Protein AF-A0A965UTR9-F1 (afdb_monomer_lite)

Foldseek 3Di:
DDPLLCCLQEPPQDDDPPDALLSNLNNQLRYCNHLVVLQQVLQVLQVVCCVVVLDPPCSCCQQHDVVCPLVVQSVVQNPDPHHDPVSSVVSSVVSVVSSVVSVVVSVVSVD

Sequence (111 aa):
MTERFKLVTETAQRCLASWSNKDKVRFHLWNPNGIMAKRRASDDRIRDLVDRGFAKTGALLAYGSLCNYHTSKLLDLALKGRVSHHEAHYYVKQIEREIASADAFIASLTV

Radius of gyration: 15.3 Å; chains: 1; bounding box: 36×25×46 Å

pLDDT: mean 94.38, std 5.57, range [56.44, 97.94]

Secondary structure (DSSP, 8-state):
--HHHHIIIII-SS--TTS-HHHHHHHHHHSTTSHHHHHHHHHHHHHHHHHTTSS-THHHHHTSTT--HHHHHHHHHHHSSS--HHHHHHHHHHHHHHHHHHHHHHHHH--

Structure (mmCIF, N/CA/C/O backbone):
data_AF-A0A965UTR9-F1
#
_entry.id   AF-A0A965UTR9-F1
#
loop_
_atom_site.group_PDB
_atom_site.id
_atom_site.type_symbol
_atom_site.label_atom_id
_atom_site.label_alt_id
_atom_site.label_comp_id
_atom_site.label_asym_id
_atom_site.label_entity_id
_atom_site.label_seq_id
_atom_site.pdbx_PDB_ins_code
_atom_site.Cartn_x
_atom_site.Cartn_y
_atom_site.Cartn_z
_atom_site.occupancy
_atom_site.B_iso_or_equiv
_atom_site.auth_seq_id
_atom_site.auth_comp_id
_atom_site.auth_asym_id
_atom_site.auth_atom_id
_atom_site.pdbx_PDB_model_num
ATOM 1 N N . MET A 1 1 ? 5.299 -14.123 -20.735 1.00 61.62 1 MET A N 1
ATOM 2 C CA . MET A 1 1 ? 5.744 -13.382 -19.530 1.00 61.62 1 MET A CA 1
ATOM 3 C C . MET A 1 1 ? 7.255 -13.538 -19.419 1.00 61.62 1 MET A C 1
ATOM 5 O O . MET A 1 1 ? 7.716 -14.664 -19.534 1.00 61.62 1 MET A O 1
ATOM 9 N N . THR A 1 2 ? 8.021 -12.451 -19.298 1.00 86.06 2 THR A N 1
ATOM 10 C CA . THR A 1 2 ? 9.498 -12.516 -19.293 1.00 86.06 2 THR A CA 1
ATOM 11 C C . THR A 1 2 ? 10.035 -12.975 -17.934 1.00 86.06 2 THR A C 1
ATOM 13 O O . THR A 1 2 ? 9.405 -12.715 -16.908 1.00 86.06 2 THR A O 1
ATOM 16 N N . GLU A 1 3 ? 11.211 -13.610 -17.897 1.00 91.50 3 GLU A N 1
ATOM 17 C CA . GLU A 1 3 ? 11.877 -14.015 -16.642 1.00 91.50 3 GLU A CA 1
ATOM 18 C C . GLU A 1 3 ? 12.081 -12.832 -15.692 1.00 91.50 3 GLU A C 1
ATOM 20 O O . GLU A 1 3 ? 11.854 -12.930 -14.487 1.00 91.50 3 GLU A O 1
ATOM 25 N N . ARG A 1 4 ? 12.417 -11.668 -16.259 1.00 91.81 4 ARG A N 1
ATOM 26 C CA . ARG A 1 4 ? 12.546 -10.414 -15.517 1.00 91.81 4 ARG A CA 1
ATOM 27 C C . ARG A 1 4 ? 11.256 -10.022 -14.804 1.00 91.81 4 ARG A C 1
ATOM 29 O O . ARG A 1 4 ? 11.320 -9.553 -13.673 1.00 91.81 4 ARG A O 1
ATOM 36 N N . PHE A 1 5 ? 10.106 -10.188 -15.458 1.00 92.00 5 PHE A N 1
ATOM 37 C CA . PHE A 1 5 ? 8.819 -9.861 -14.856 1.00 92.00 5 PHE A CA 1
ATOM 38 C C . PHE A 1 5 ? 8.554 -10.762 -13.649 1.00 92.00 5 PHE A C 1
ATOM 40 O O . PHE A 1 5 ? 8.373 -10.229 -12.561 1.00 92.00 5 PHE A O 1
ATOM 47 N N . LYS A 1 6 ? 8.662 -12.089 -13.815 1.00 94.56 6 LYS A N 1
ATOM 48 C CA . LYS A 1 6 ? 8.491 -13.062 -12.720 1.00 94.56 6 LYS A CA 1
ATOM 49 C C . LYS A 1 6 ? 9.420 -12.774 -11.543 1.00 94.56 6 LYS A C 1
ATOM 51 O O . LYS A 1 6 ? 8.974 -12.712 -10.403 1.00 94.56 6 LYS A O 1
ATOM 56 N N . LEU A 1 7 ? 10.702 -12.518 -11.818 1.00 95.75 7 LEU A N 1
ATOM 57 C CA . LEU A 1 7 ? 11.667 -12.146 -10.783 1.00 95.75 7 LEU A CA 1
ATOM 58 C C . LEU A 1 7 ? 11.165 -10.959 -9.955 1.00 95.75 7 LEU A C 1
ATOM 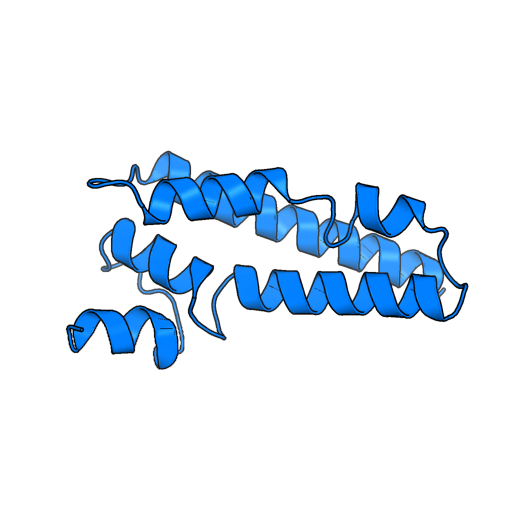60 O O . LEU A 1 7 ? 11.134 -11.008 -8.730 1.00 95.75 7 LEU A O 1
ATOM 64 N N . VAL A 1 8 ? 10.768 -9.884 -10.632 1.00 96.25 8 VAL A N 1
ATOM 65 C CA . VAL A 1 8 ? 10.356 -8.634 -9.992 1.00 96.25 8 VAL A CA 1
ATOM 66 C C . VAL A 1 8 ? 9.041 -8.799 -9.229 1.00 96.25 8 VAL A C 1
ATOM 68 O O . VAL A 1 8 ? 8.924 -8.276 -8.123 1.00 96.25 8 VAL A O 1
ATOM 71 N N . THR A 1 9 ? 8.060 -9.510 -9.783 1.00 96.19 9 THR A N 1
ATOM 72 C CA . THR A 1 9 ? 6.695 -9.566 -9.239 1.00 96.19 9 THR A CA 1
ATOM 73 C C . THR A 1 9 ? 6.427 -10.742 -8.317 1.00 96.19 9 THR A C 1
ATOM 75 O O . THR A 1 9 ? 5.389 -10.739 -7.675 1.00 96.19 9 THR A O 1
ATOM 78 N N . GLU A 1 10 ? 7.308 -11.739 -8.240 1.00 95.69 10 GLU A N 1
ATOM 79 C CA . GLU A 1 10 ? 7.018 -12.970 -7.490 1.00 95.69 10 GLU A CA 1
ATOM 80 C C . GLU A 1 10 ? 8.154 -13.360 -6.541 1.00 95.69 10 GLU A C 1
ATOM 82 O O . GLU A 1 10 ? 7.902 -13.628 -5.371 1.00 95.69 10 GLU A O 1
ATOM 87 N N . THR A 1 11 ? 9.408 -13.381 -7.009 1.00 95.31 11 THR A N 1
ATOM 88 C CA . THR A 1 11 ? 10.487 -14.070 -6.269 1.00 95.31 11 THR A CA 1
ATOM 89 C C . THR A 1 11 ? 11.500 -13.148 -5.597 1.00 95.31 11 THR A C 1
ATOM 91 O O . THR A 1 11 ? 12.160 -13.547 -4.633 1.00 95.31 11 THR A O 1
ATOM 94 N N . ALA A 1 12 ? 11.645 -11.908 -6.071 1.00 96.31 12 ALA A N 1
ATOM 95 C CA . ALA A 1 12 ? 12.597 -10.970 -5.498 1.00 96.31 12 ALA A CA 1
ATOM 96 C C . ALA A 1 12 ? 12.293 -10.682 -4.022 1.00 96.31 12 ALA A C 1
ATOM 98 O O . ALA A 1 12 ? 11.167 -10.362 -3.650 1.00 96.31 12 ALA A O 1
ATOM 99 N N . GLN A 1 13 ? 13.334 -10.735 -3.194 1.00 97.12 13 GLN A N 1
ATOM 100 C CA . GLN A 1 13 ? 13.240 -10.486 -1.750 1.00 97.12 13 GLN A CA 1
ATOM 101 C C . GLN A 1 13 ? 13.314 -8.995 -1.400 1.00 97.12 13 GLN A C 1
ATOM 103 O O . GLN A 1 13 ? 12.884 -8.567 -0.334 1.00 97.12 13 GLN A O 1
ATOM 108 N N . ARG A 1 14 ? 13.882 -8.179 -2.296 1.00 96.06 14 ARG A N 1
ATOM 109 C CA . ARG A 1 14 ? 1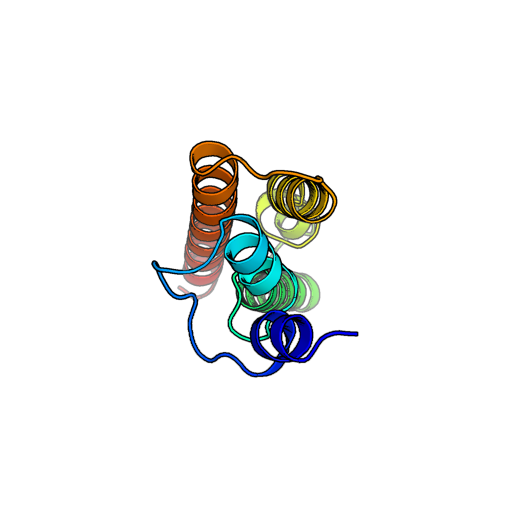4.065 -6.740 -2.091 1.00 96.06 14 ARG A CA 1
ATOM 110 C C . ARG A 1 14 ? 14.018 -5.968 -3.402 1.00 96.06 14 ARG A C 1
ATOM 112 O O . ARG A 1 14 ? 14.443 -6.464 -4.445 1.00 96.06 14 ARG A O 1
ATOM 119 N N . CYS A 1 15 ? 13.575 -4.719 -3.310 1.00 95.56 15 CYS A N 1
ATOM 120 C CA . CYS A 1 15 ? 13.631 -3.750 -4.396 1.00 95.56 15 CYS A CA 1
ATOM 121 C C . CYS A 1 15 ? 15.073 -3.244 -4.557 1.00 95.56 15 CYS A C 1
ATOM 123 O O . CYS A 1 15 ? 15.636 -2.677 -3.619 1.00 95.56 15 CYS A O 1
ATOM 125 N N . LEU A 1 16 ? 15.695 -3.451 -5.722 1.00 95.44 16 LEU A N 1
ATOM 126 C CA . LEU A 1 16 ? 17.075 -3.003 -5.951 1.00 95.44 16 LEU A CA 1
ATOM 127 C C . LEU A 1 16 ? 17.121 -1.574 -6.504 1.00 95.44 16 LEU A C 1
ATOM 129 O O . LEU A 1 16 ? 16.364 -1.203 -7.402 1.00 95.44 16 LEU A O 1
ATOM 133 N N . ALA A 1 17 ? 18.078 -0.777 -6.021 1.00 92.62 17 ALA A N 1
ATOM 134 C CA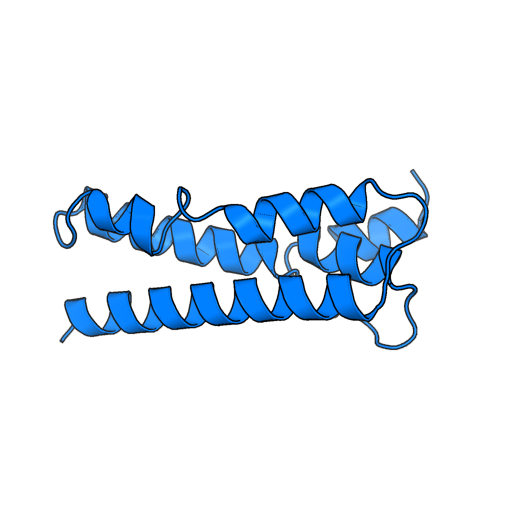 . ALA A 1 17 ? 18.272 0.602 -6.472 1.00 92.62 17 ALA A CA 1
ATOM 135 C C . ALA A 1 17 ? 18.633 0.702 -7.966 1.00 92.62 17 ALA A C 1
ATOM 137 O O . ALA A 1 17 ? 18.211 1.652 -8.625 1.00 92.62 17 ALA A O 1
ATOM 138 N N . SER A 1 18 ? 19.334 -0.300 -8.504 1.00 95.06 18 SER A N 1
ATOM 139 C CA . SER A 1 18 ? 19.742 -0.387 -9.913 1.00 95.06 18 SER A CA 1
ATOM 140 C C . SER A 1 18 ? 18.594 -0.681 -10.881 1.00 95.06 18 SER A C 1
ATOM 142 O O . SER A 1 18 ? 18.773 -0.611 -12.093 1.00 95.06 18 SER A O 1
ATOM 144 N N . TRP A 1 19 ? 17.409 -1.036 -10.380 1.00 95.38 19 TRP A N 1
ATOM 145 C CA . TRP A 1 19 ? 16.276 -1.349 -11.239 1.00 95.38 19 TRP A CA 1
ATOM 146 C C . TRP A 1 19 ? 15.672 -0.107 -11.884 1.00 95.38 19 TRP A C 1
ATOM 148 O O . TRP A 1 19 ? 15.669 0.988 -11.314 1.00 95.38 19 TRP A O 1
ATOM 158 N N . SER A 1 20 ? 15.076 -0.316 -13.058 1.00 95.06 20 SER A N 1
ATOM 159 C CA . SER A 1 20 ? 14.240 0.698 -13.692 1.00 95.06 20 SER A CA 1
ATOM 160 C C . SER A 1 20 ? 13.093 1.103 -12.759 1.00 95.06 20 SER A C 1
ATOM 162 O O . SER A 1 20 ? 12.583 0.286 -11.990 1.00 95.06 20 SER A O 1
ATOM 164 N N . ASN A 1 21 ? 12.635 2.356 -12.845 1.00 95.94 21 ASN A N 1
ATOM 165 C CA . ASN A 1 21 ? 11.498 2.818 -12.036 1.00 95.94 21 ASN A CA 1
ATOM 166 C C . ASN A 1 21 ? 10.246 1.961 -12.265 1.00 95.94 21 ASN A C 1
ATOM 168 O O . ASN A 1 21 ? 9.479 1.732 -11.336 1.00 95.94 21 ASN A O 1
ATOM 172 N N . LYS A 1 22 ? 10.072 1.440 -13.485 1.00 94.94 22 LYS A N 1
ATOM 173 C CA . LYS A 1 22 ? 8.976 0.531 -13.809 1.00 94.94 22 LYS A CA 1
ATOM 174 C C . LYS A 1 22 ? 9.085 -0.768 -13.020 1.00 94.94 22 LYS A C 1
ATOM 176 O O . LYS A 1 22 ? 8.120 -1.152 -12.377 1.00 94.94 22 LYS A O 1
ATOM 181 N N . ASP A 1 23 ? 10.253 -1.404 -12.998 1.00 96.06 23 ASP A N 1
ATOM 182 C CA . ASP A 1 23 ? 10.457 -2.623 -12.208 1.00 96.06 23 ASP A CA 1
ATOM 183 C C . ASP A 1 23 ? 10.279 -2.366 -10.708 1.00 96.06 23 ASP A C 1
ATOM 185 O O . ASP A 1 23 ? 9.673 -3.181 -10.022 1.00 96.06 23 ASP A O 1
ATOM 189 N N . LYS A 1 24 ? 10.723 -1.210 -10.199 1.00 97.19 24 LYS A N 1
ATOM 190 C CA . LYS A 1 24 ? 10.482 -0.820 -8.800 1.00 97.19 24 LYS A CA 1
ATOM 191 C C . LYS A 1 24 ? 8.986 -0.723 -8.490 1.00 97.19 24 LYS A C 1
ATOM 193 O O . LYS A 1 24 ? 8.529 -1.306 -7.513 1.00 97.19 24 LYS A O 1
ATOM 198 N N . VAL A 1 25 ? 8.205 -0.045 -9.335 1.00 97.06 25 VAL A N 1
ATOM 199 C CA . VAL A 1 25 ? 6.743 0.042 -9.164 1.00 97.06 25 VAL A CA 1
ATOM 200 C C . VAL A 1 25 ? 6.092 -1.339 -9.237 1.00 97.06 25 VAL A C 1
ATOM 202 O O . VAL A 1 25 ? 5.279 -1.672 -8.383 1.00 97.06 25 VAL A O 1
ATOM 205 N N . ARG A 1 26 ? 6.486 -2.176 -10.203 1.00 96.38 26 ARG A N 1
ATOM 206 C CA . ARG A 1 26 ? 5.962 -3.544 -10.349 1.00 96.38 26 ARG A CA 1
ATOM 207 C C . ARG A 1 26 ? 6.262 -4.419 -9.137 1.00 96.38 26 ARG A C 1
ATOM 209 O O . ARG A 1 26 ? 5.382 -5.148 -8.692 1.00 96.38 26 ARG A O 1
ATOM 216 N N . PHE A 1 27 ? 7.473 -4.312 -8.588 1.00 97.69 27 PHE A N 1
ATOM 217 C CA . PHE A 1 27 ? 7.834 -4.960 -7.331 1.00 97.69 27 PHE A CA 1
ATOM 218 C C . PHE A 1 27 ? 6.882 -4.523 -6.220 1.00 97.69 27 PHE A C 1
ATOM 220 O O . PHE A 1 27 ? 6.241 -5.349 -5.585 1.00 97.69 27 PHE A O 1
ATOM 227 N N . HIS A 1 28 ? 6.731 -3.216 -6.020 1.00 97.88 28 HIS A N 1
ATOM 228 C CA . HIS A 1 28 ? 5.891 -2.690 -4.951 1.00 97.88 28 HIS A CA 1
ATOM 229 C C . HIS A 1 28 ? 4.408 -3.054 -5.100 1.00 97.88 28 HIS A C 1
ATOM 231 O O . HIS A 1 28 ? 3.735 -3.210 -4.082 1.00 97.88 28 HIS A O 1
ATOM 237 N N . LEU A 1 29 ? 3.922 -3.205 -6.333 1.00 96.44 29 LEU A N 1
ATOM 238 C CA . LEU A 1 29 ? 2.525 -3.495 -6.638 1.00 96.44 29 LEU A CA 1
ATOM 239 C C . LEU A 1 29 ? 2.163 -4.982 -6.511 1.00 96.44 29 LEU A C 1
ATO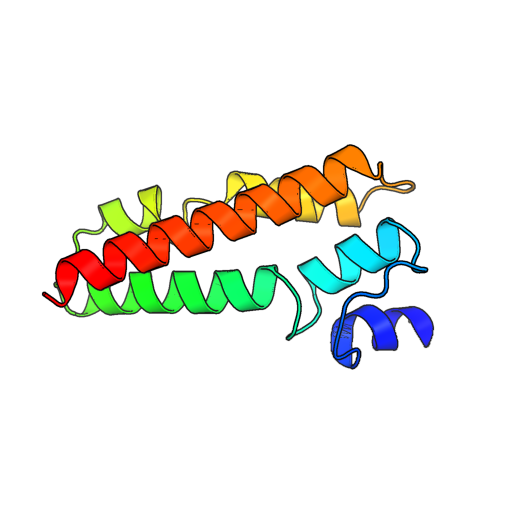M 241 O O . LEU A 1 29 ? 1.097 -5.297 -5.986 1.00 96.44 29 LEU A O 1
ATOM 245 N N . TRP A 1 30 ? 3.022 -5.879 -7.002 1.00 96.25 30 TRP A N 1
ATOM 246 C CA . TRP A 1 30 ? 2.675 -7.297 -7.166 1.00 96.25 30 TRP A CA 1
ATOM 247 C C . TRP A 1 30 ? 3.530 -8.264 -6.354 1.00 96.25 30 TRP A C 1
ATOM 249 O O . TRP A 1 30 ? 3.061 -9.359 -6.061 1.00 96.25 30 TRP A O 1
ATOM 259 N N . ASN A 1 31 ? 4.743 -7.875 -5.958 1.00 97.94 31 ASN A N 1
ATOM 260 C CA . ASN A 1 31 ? 5.605 -8.756 -5.180 1.00 97.94 31 ASN A CA 1
ATOM 261 C C . ASN A 1 31 ? 5.067 -8.935 -3.749 1.00 97.94 31 ASN A C 1
ATOM 263 O O . ASN A 1 31 ? 4.662 -7.941 -3.136 1.00 97.94 31 ASN A O 1
ATOM 267 N N . PRO A 1 32 ? 5.111 -10.154 -3.174 1.00 97.44 32 PRO A N 1
ATOM 268 C CA . PRO A 1 32 ? 4.724 -10.393 -1.779 1.00 97.44 32 PRO A CA 1
ATOM 269 C C . PRO A 1 32 ? 5.571 -9.607 -0.764 1.00 97.44 32 PRO A C 1
ATOM 271 O O . PRO A 1 32 ? 5.114 -9.330 0.339 1.00 97.44 32 PRO A O 1
ATOM 274 N N . ASN A 1 33 ? 6.778 -9.184 -1.141 1.00 97.19 33 ASN A N 1
ATOM 275 C CA . ASN A 1 33 ? 7.648 -8.323 -0.335 1.00 97.19 33 ASN A CA 1
ATOM 276 C C . ASN A 1 33 ? 7.470 -6.822 -0.654 1.00 97.19 33 ASN A C 1
ATOM 278 O O . ASN A 1 33 ? 8.171 -5.965 -0.105 1.00 97.19 33 ASN A O 1
ATOM 282 N N . GLY A 1 34 ? 6.557 -6.495 -1.572 1.00 97.44 34 GLY A N 1
ATOM 283 C CA . GLY A 1 34 ? 6.229 -5.145 -2.012 1.00 97.44 34 GLY A CA 1
ATOM 284 C C . GLY A 1 34 ? 5.402 -4.352 -0.997 1.00 97.44 34 GLY A C 1
ATOM 285 O O . GLY A 1 34 ? 4.945 -4.865 0.025 1.00 97.44 34 GLY A O 1
ATOM 286 N N . ILE A 1 35 ? 5.184 -3.064 -1.284 1.00 97.31 35 ILE A N 1
ATOM 287 C CA . ILE A 1 35 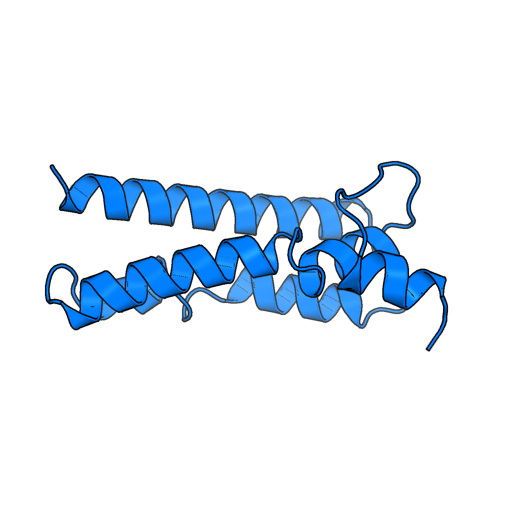? 4.443 -2.187 -0.364 1.00 97.31 35 ILE A CA 1
ATOM 288 C C . ILE A 1 35 ? 2.953 -2.536 -0.322 1.00 97.31 35 ILE A C 1
ATOM 290 O O . ILE A 1 35 ? 2.330 -2.429 0.728 1.00 97.31 35 ILE A O 1
ATOM 294 N N . MET A 1 36 ? 2.389 -3.015 -1.434 1.00 97.12 36 MET A N 1
ATOM 295 C CA . MET A 1 36 ? 0.982 -3.404 -1.498 1.00 97.12 36 MET A CA 1
ATOM 296 C C . MET A 1 36 ? 0.677 -4.633 -0.652 1.00 97.12 36 MET A C 1
ATOM 298 O O . MET A 1 36 ? -0.373 -4.676 -0.023 1.00 97.12 36 MET A O 1
ATOM 302 N N . ALA A 1 37 ? 1.587 -5.607 -0.592 1.00 97.44 37 ALA A N 1
ATOM 303 C CA . ALA A 1 37 ? 1.429 -6.760 0.289 1.00 97.44 37 ALA A CA 1
ATOM 304 C C . ALA A 1 37 ? 1.414 -6.328 1.764 1.00 97.44 37 ALA A C 1
ATOM 306 O O . ALA A 1 37 ? 0.523 -6.719 2.516 1.00 97.44 37 ALA A O 1
ATOM 307 N N . LYS A 1 38 ? 2.329 -5.426 2.148 1.00 96.75 38 LYS A N 1
ATOM 308 C CA . LYS A 1 38 ? 2.340 -4.820 3.489 1.00 96.75 38 LYS A CA 1
ATOM 309 C C . LYS A 1 38 ? 1.064 -4.029 3.777 1.00 96.75 38 LYS A C 1
ATOM 311 O O . LYS A 1 38 ? 0.533 -4.121 4.879 1.00 96.75 38 LYS A O 1
ATOM 316 N N . ARG A 1 39 ? 0.553 -3.281 2.792 1.00 96.69 39 ARG A N 1
ATOM 317 C CA . ARG A 1 39 ? -0.701 -2.537 2.939 1.00 96.69 39 ARG A CA 1
ATOM 318 C C . ARG A 1 39 ? -1.891 -3.468 3.137 1.00 96.69 39 ARG A C 1
ATOM 320 O O . ARG A 1 39 ? -2.641 -3.249 4.074 1.00 96.69 39 ARG A O 1
ATOM 327 N N . ARG A 1 40 ? -2.021 -4.536 2.347 1.00 96.44 40 ARG A N 1
ATOM 328 C CA 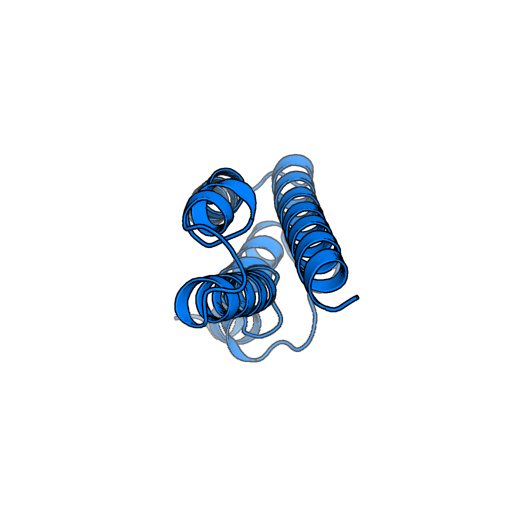. ARG A 1 40 ? -3.096 -5.529 2.530 1.00 96.44 40 ARG A CA 1
ATOM 329 C C . ARG A 1 40 ? -3.080 -6.127 3.935 1.00 96.44 40 ARG A C 1
ATOM 331 O O . ARG A 1 40 ? -4.100 -6.109 4.602 1.00 96.44 40 ARG A O 1
ATOM 338 N N . ALA A 1 41 ? -1.907 -6.520 4.434 1.00 96.81 41 ALA A N 1
ATOM 339 C CA . ALA A 1 41 ? -1.776 -7.012 5.806 1.00 96.81 41 ALA A CA 1
ATOM 340 C C . ALA A 1 41 ? -2.142 -5.958 6.876 1.00 96.81 41 ALA A C 1
ATOM 342 O O . ALA A 1 41 ? -2.525 -6.301 7.991 1.00 96.81 41 ALA A O 1
ATOM 343 N N . SER A 1 42 ? -1.996 -4.662 6.583 1.00 96.31 42 SER A N 1
ATOM 344 C CA . SER A 1 42 ? -2.487 -3.581 7.448 1.00 96.31 42 SER A CA 1
ATOM 345 C C . SER A 1 42 ? -4.010 -3.436 7.361 1.00 96.31 42 SER A C 1
ATOM 347 O O . SER A 1 42 ? -4.670 -3.402 8.397 1.00 96.31 42 SER A O 1
ATOM 349 N N . ASP A 1 43 ? -4.575 -3.458 6.151 1.00 96.25 43 ASP A N 1
ATOM 350 C CA . ASP A 1 43 ? -6.023 -3.403 5.923 1.00 96.25 43 ASP A CA 1
ATOM 351 C C . ASP A 1 43 ? -6.750 -4.573 6.604 1.00 96.25 43 ASP A C 1
ATOM 353 O O . ASP A 1 43 ? -7.783 -4.359 7.238 1.00 96.25 43 ASP A O 1
ATOM 357 N N . ASP A 1 44 ? -6.186 -5.782 6.537 1.00 96.94 44 ASP A N 1
ATOM 358 C CA . ASP A 1 44 ? -6.727 -6.986 7.178 1.00 96.94 44 ASP A CA 1
ATOM 359 C C . ASP A 1 44 ? -6.784 -6.834 8.706 1.00 96.94 44 ASP A C 1
ATOM 361 O O . ASP A 1 44 ? -7.772 -7.208 9.335 1.00 96.94 44 ASP A O 1
ATOM 365 N N . ARG A 1 45 ? -5.767 -6.207 9.314 1.00 96.56 45 ARG A N 1
ATOM 366 C CA . ARG A 1 45 ? -5.757 -5.919 10.759 1.00 96.56 45 ARG A CA 1
ATOM 367 C C . ARG A 1 45 ? -6.819 -4.890 11.147 1.00 96.56 45 ARG A C 1
ATOM 369 O O . ARG A 1 45 ? -7.474 -5.051 12.172 1.00 96.56 45 ARG A O 1
ATOM 376 N N . ILE A 1 46 ? -7.027 -3.852 10.333 1.00 96.75 46 ILE A N 1
ATOM 377 C CA . ILE A 1 46 ? -8.106 -2.877 10.563 1.00 96.75 46 ILE A CA 1
ATOM 378 C C . ILE A 1 46 ? -9.478 -3.545 10.419 1.00 96.75 46 ILE A C 1
ATOM 380 O O . ILE A 1 46 ? -10.366 -3.301 11.236 1.00 96.75 46 ILE A O 1
ATOM 384 N N . ARG A 1 47 ? -9.655 -4.400 9.406 1.00 96.25 47 ARG A N 1
ATOM 385 C CA . ARG A 1 47 ? -10.887 -5.168 9.188 1.00 96.25 47 ARG A CA 1
ATOM 386 C C . ARG A 1 47 ? -11.205 -6.060 10.387 1.00 96.25 47 ARG A C 1
ATOM 388 O O . ARG A 1 47 ? -12.322 -5.965 10.889 1.00 96.25 47 ARG A O 1
ATOM 395 N N . ASP A 1 48 ? -10.225 -6.816 10.887 1.00 96.62 48 ASP A N 1
ATOM 396 C CA . ASP A 1 48 ? -10.376 -7.668 12.077 1.00 96.62 48 ASP A CA 1
ATOM 397 C C . ASP A 1 48 ? -10.843 -6.867 13.302 1.00 96.62 48 ASP A C 1
ATOM 399 O O . ASP A 1 48 ? -11.787 -7.258 13.986 1.00 96.62 48 ASP A O 1
ATOM 403 N N . LEU A 1 49 ? -10.251 -5.696 13.552 1.00 95.50 49 LEU A N 1
ATOM 404 C CA . LEU A 1 49 ? -10.654 -4.840 14.674 1.00 95.50 49 LEU A CA 1
ATOM 405 C C . LEU A 1 49 ? -12.089 -4.326 14.546 1.00 95.50 49 LEU A C 1
ATOM 407 O O . LEU A 1 49 ? -12.793 -4.224 15.552 1.00 95.50 49 LEU A O 1
ATOM 411 N N . VAL A 1 50 ? -12.533 -4.004 13.330 1.00 95.62 50 VAL A N 1
ATOM 412 C CA . VAL A 1 50 ? -13.923 -3.601 13.083 1.00 95.62 50 VAL A CA 1
ATOM 413 C C . VAL A 1 50 ? -14.870 -4.785 13.263 1.00 95.62 50 VAL A C 1
ATOM 415 O O . VAL A 1 50 ? -15.904 -4.633 13.910 1.00 95.62 50 VAL A O 1
ATOM 418 N N . ASP A 1 51 ? -14.517 -5.965 12.749 1.00 96.19 51 ASP A N 1
ATOM 419 C CA . ASP A 1 51 ? -15.335 -7.181 12.868 1.00 96.19 51 ASP A CA 1
ATOM 420 C C . ASP A 1 51 ? -15.497 -7.636 14.317 1.00 96.19 51 ASP A C 1
ATOM 422 O O . ASP A 1 51 ? -16.576 -8.055 14.731 1.00 96.19 51 ASP A O 1
ATOM 426 N N . ARG A 1 52 ? -14.443 -7.480 15.117 1.00 95.56 52 ARG A N 1
ATOM 427 C CA . ARG A 1 52 ? -14.450 -7.773 16.553 1.00 95.56 52 ARG A CA 1
ATOM 428 C C . ARG A 1 52 ? -15.090 -6.667 17.400 1.00 95.56 52 ARG A C 1
ATOM 430 O O . ARG A 1 52 ? -15.187 -6.820 18.613 1.00 95.56 52 ARG A O 1
ATOM 437 N N . GLY A 1 53 ? -15.513 -5.559 16.788 1.00 95.12 53 GLY A N 1
ATOM 438 C CA . GLY A 1 53 ? -16.182 -4.447 17.465 1.00 95.12 53 GLY A CA 1
ATOM 439 C C . GLY A 1 53 ? -15.260 -3.491 18.232 1.00 95.12 53 GLY A C 1
ATOM 440 O O . GLY A 1 53 ? -15.761 -2.603 18.919 1.00 95.12 53 GLY A O 1
ATOM 441 N N . PHE A 1 54 ? -13.934 -3.617 18.102 1.00 94.31 54 PHE A N 1
ATOM 442 C CA . PHE A 1 54 ? -12.961 -2.701 18.719 1.00 94.31 54 PHE A CA 1
ATOM 443 C C . PHE A 1 54 ? -12.871 -1.352 17.996 1.00 94.31 54 PHE A C 1
ATOM 445 O O . PHE A 1 54 ? -12.442 -0.360 18.580 1.00 94.31 54 PHE A O 1
ATOM 452 N N . ALA A 1 55 ? -13.289 -1.292 16.729 1.00 94.19 55 ALA A N 1
ATOM 453 C CA . ALA A 1 55 ? -13.320 -0.068 15.939 1.00 94.19 55 ALA A CA 1
ATOM 454 C C . ALA A 1 55 ? -14.655 0.093 15.200 1.00 94.19 55 ALA A C 1
ATOM 456 O O . ALA A 1 55 ? -15.280 -0.872 14.765 1.00 94.19 55 ALA A O 1
ATOM 457 N N . LYS A 1 56 ? -15.090 1.342 15.004 1.00 94.44 56 LYS A N 1
ATOM 458 C CA . LYS A 1 56 ? -16.252 1.647 14.155 1.00 94.44 56 LYS A CA 1
ATOM 459 C C . LYS A 1 56 ? -15.895 1.447 12.681 1.00 94.44 56 LYS A C 1
ATOM 461 O O . LYS A 1 56 ? -14.746 1.632 12.287 1.00 94.44 56 LYS A O 1
ATOM 466 N N . THR A 1 57 ? -16.896 1.199 11.838 1.00 93.38 57 THR A N 1
ATOM 467 C CA . THR A 1 57 ? -16.738 1.042 10.376 1.00 93.38 57 THR A CA 1
ATOM 468 C C . THR A 1 57 ? -16.020 2.213 9.696 1.00 93.38 57 THR A C 1
ATOM 470 O O . THR A 1 57 ? -15.352 2.010 8.685 1.00 93.38 57 THR A O 1
ATOM 473 N N . GLY A 1 58 ? -16.070 3.418 10.278 1.00 94.38 58 GLY A N 1
ATOM 474 C CA . GLY A 1 58 ? -15.291 4.576 9.827 1.00 94.38 58 GLY A CA 1
ATOM 475 C C . GLY A 1 58 ? -13.770 4.355 9.813 1.00 94.38 58 GLY A C 1
ATOM 476 O O . GLY A 1 58 ? -13.077 4.992 9.025 1.00 94.38 58 GLY A O 1
ATOM 477 N N . ALA A 1 59 ? -13.242 3.408 10.595 1.00 94.12 59 ALA A N 1
ATOM 478 C CA . ALA A 1 59 ? -11.825 3.045 10.560 1.00 94.12 59 ALA A CA 1
ATOM 479 C C . ALA A 1 59 ? -11.397 2.462 9.201 1.00 94.12 59 ALA A C 1
ATOM 481 O O . ALA A 1 59 ? -10.270 2.687 8.768 1.00 94.12 59 ALA A O 1
ATOM 482 N N . LEU A 1 60 ? -12.300 1.789 8.475 1.00 93.50 60 LEU A N 1
ATOM 483 C CA . LEU A 1 60 ? -12.020 1.287 7.123 1.00 93.50 60 LEU A CA 1
ATOM 484 C C . LEU A 1 60 ? -11.825 2.427 6.119 1.00 93.50 60 LEU A C 1
ATOM 486 O O . LEU A 1 60 ? -11.006 2.301 5.212 1.00 93.50 60 LEU A O 1
ATOM 490 N N . LEU A 1 61 ? -12.569 3.525 6.297 1.00 93.12 61 LEU A N 1
ATOM 491 C CA . LEU A 1 61 ? -12.477 4.737 5.478 1.00 93.12 61 LEU A CA 1
ATOM 492 C C . LEU A 1 61 ? -11.199 5.522 5.772 1.00 93.12 61 LEU A C 1
ATOM 494 O O . LEU A 1 61 ? -10.577 6.031 4.847 1.00 93.12 61 LEU A O 1
ATOM 498 N N . ALA A 1 62 ? -10.815 5.619 7.045 1.00 92.38 62 ALA A N 1
ATOM 499 C CA . ALA A 1 62 ? -9.666 6.415 7.464 1.00 92.38 62 ALA A CA 1
ATOM 500 C C . ALA A 1 62 ? -8.325 5.681 7.292 1.00 92.38 62 ALA A C 1
ATOM 502 O O . ALA A 1 62 ? -7.351 6.282 6.843 1.00 92.38 62 ALA A O 1
ATOM 503 N N . TYR A 1 63 ? -8.275 4.390 7.636 1.00 93.38 63 TYR A N 1
ATOM 504 C CA . TYR A 1 63 ? -7.021 3.639 7.791 1.00 93.38 63 TYR A CA 1
ATOM 505 C C . TYR A 1 63 ? -6.980 2.316 7.022 1.00 93.38 63 TYR A C 1
ATOM 507 O O . TYR A 1 63 ? -5.904 1.751 6.855 1.00 93.38 63 TYR A O 1
ATOM 515 N N . GLY A 1 64 ? -8.130 1.807 6.576 1.00 90.00 64 GLY A N 1
ATOM 516 C CA . GLY A 1 64 ? -8.240 0.493 5.946 1.00 90.00 64 GLY A CA 1
ATOM 517 C C . GLY A 1 64 ? -8.349 0.532 4.421 1.00 90.00 64 GLY A C 1
ATOM 518 O O . GLY A 1 64 ? -7.895 1.460 3.745 1.00 90.00 64 GLY A O 1
ATOM 519 N N . SER A 1 65 ? -9.008 -0.492 3.879 1.00 87.25 65 SER A N 1
ATOM 520 C CA . SER A 1 65 ? -9.084 -0.778 2.440 1.00 87.25 65 SER A CA 1
ATOM 521 C C . SER A 1 65 ? -9.831 0.264 1.602 1.00 87.25 65 SER A C 1
ATOM 523 O O . SER A 1 65 ? -9.690 0.278 0.377 1.00 87.25 65 SER A O 1
ATOM 525 N N . LEU A 1 66 ? -10.609 1.153 2.229 1.00 88.62 66 LEU A N 1
ATOM 526 C CA . LEU A 1 66 ? -11.312 2.233 1.528 1.00 88.62 66 LEU A CA 1
ATOM 527 C C . LEU A 1 66 ? -10.450 3.502 1.391 1.00 88.62 66 LEU A C 1
ATOM 529 O O . LEU A 1 66 ? -10.763 4.366 0.575 1.00 88.62 66 LEU A O 1
ATOM 533 N N . CYS A 1 67 ? -9.320 3.583 2.100 1.00 89.25 67 CYS A N 1
ATOM 534 C CA . CYS A 1 67 ? -8.303 4.617 1.919 1.00 89.25 67 CYS A CA 1
ATOM 535 C C . CYS A 1 67 ? -7.312 4.201 0.812 1.00 89.25 67 CYS A C 1
ATOM 537 O O . CYS A 1 67 ? -6.167 3.833 1.071 1.00 89.25 67 CYS A O 1
ATOM 539 N N . ASN A 1 68 ? -7.777 4.185 -0.443 1.00 93.00 68 ASN A N 1
ATOM 540 C CA . ASN A 1 68 ? -7.081 3.547 -1.572 1.00 93.00 68 ASN A CA 1
ATOM 541 C C . ASN A 1 68 ? -6.562 4.517 -2.652 1.00 93.00 68 ASN A C 1
ATOM 543 O O . ASN A 1 68 ? -6.203 4.098 -3.756 1.00 93.00 68 ASN A O 1
ATOM 547 N N . TYR A 1 69 ? -6.503 5.819 -2.365 1.00 95.81 69 TYR A N 1
ATOM 548 C CA . TYR A 1 69 ? -6.073 6.814 -3.350 1.00 95.81 69 TYR A CA 1
ATOM 549 C C . TYR A 1 69 ? -4.636 6.560 -3.838 1.00 95.81 69 TYR A C 1
ATOM 551 O O . TYR A 1 69 ? -4.395 6.422 -5.039 1.00 95.81 69 TYR A O 1
ATOM 559 N N . HIS A 1 70 ? -3.671 6.447 -2.920 1.00 96.00 70 HIS A N 1
ATOM 560 C CA . HIS A 1 70 ? -2.265 6.274 -3.290 1.00 96.00 70 HIS A CA 1
ATOM 561 C C . HIS A 1 70 ? -1.980 4.894 -3.895 1.00 96.00 70 HIS A C 1
ATOM 563 O O . HIS A 1 70 ? -1.155 4.784 -4.803 1.00 96.00 70 HIS A O 1
ATOM 569 N N . THR A 1 71 ? -2.691 3.852 -3.455 1.00 95.81 71 THR A N 1
ATOM 570 C CA . THR A 1 71 ? -2.583 2.510 -4.043 1.00 95.81 71 THR A CA 1
ATOM 571 C C . THR A 1 71 ? -3.127 2.482 -5.474 1.00 95.81 71 THR A C 1
ATOM 573 O O . THR A 1 71 ? -2.483 1.914 -6.358 1.00 95.81 71 THR A O 1
ATOM 576 N N . SER A 1 72 ? -4.231 3.188 -5.742 1.00 96.06 72 SER A N 1
ATOM 577 C CA . SER A 1 72 ? -4.768 3.376 -7.098 1.00 96.06 72 SER A CA 1
ATOM 578 C C . SER A 1 72 ? -3.789 4.146 -7.988 1.00 96.06 72 SER A C 1
ATOM 580 O O . SER A 1 72 ? -3.520 3.739 -9.116 1.00 96.06 72 SER A O 1
ATOM 582 N N . LYS A 1 73 ? -3.152 5.205 -7.472 1.00 96.94 73 LYS A N 1
ATOM 583 C CA . LYS A 1 73 ? -2.122 5.939 -8.226 1.00 96.94 73 LYS A CA 1
ATOM 584 C C . LYS A 1 73 ? -0.871 5.112 -8.506 1.00 96.94 73 LYS A C 1
ATOM 586 O O . LYS A 1 73 ? -0.273 5.247 -9.573 1.00 96.94 73 LYS A O 1
ATOM 591 N N . LEU A 1 74 ? -0.482 4.226 -7.592 1.00 96.06 74 LEU A N 1
ATOM 592 C CA . LEU A 1 74 ? 0.619 3.297 -7.829 1.00 96.06 74 LEU A CA 1
ATOM 593 C C . LEU A 1 74 ? 0.278 2.284 -8.937 1.00 96.06 74 LEU A C 1
ATOM 595 O O . LEU A 1 74 ? 1.140 1.975 -9.763 1.00 96.06 74 LEU A O 1
ATOM 599 N N . LEU A 1 75 ? -0.973 1.814 -8.991 1.00 95.81 75 LEU A N 1
ATOM 600 C CA . LEU A 1 75 ? -1.472 0.981 -10.088 1.00 95.81 75 LEU A CA 1
ATOM 601 C C . LEU A 1 75 ? -1.417 1.732 -11.426 1.00 95.81 75 LEU A C 1
ATOM 603 O O . LEU A 1 75 ? -0.859 1.200 -12.387 1.00 95.81 75 LEU A O 1
ATOM 607 N N . ASP A 1 76 ? -1.891 2.981 -11.472 1.00 96.00 76 ASP A N 1
ATOM 608 C CA . ASP A 1 76 ? -1.815 3.826 -12.673 1.00 96.00 76 ASP A CA 1
ATOM 609 C C . ASP A 1 76 ? -0.368 3.925 -13.190 1.00 96.00 76 ASP A C 1
ATOM 611 O O . ASP A 1 76 ? -0.108 3.754 -14.384 1.00 96.00 76 ASP A O 1
ATOM 615 N N . LEU A 1 77 ? 0.610 4.138 -12.297 1.00 95.31 77 LEU A N 1
ATOM 616 C CA . LEU A 1 77 ? 2.029 4.179 -12.670 1.00 95.31 77 LEU A CA 1
ATOM 617 C C . LEU A 1 77 ? 2.540 2.858 -13.253 1.00 95.31 77 LEU A C 1
ATOM 619 O O . LEU A 1 77 ? 3.367 2.881 -14.165 1.00 95.31 77 LEU A O 1
ATOM 623 N N . ALA A 1 78 ? 2.079 1.712 -12.754 1.00 93.12 78 ALA A N 1
ATOM 624 C CA . ALA A 1 78 ? 2.511 0.409 -13.259 1.00 93.12 78 ALA A CA 1
ATOM 625 C C . ALA A 1 78 ? 2.063 0.168 -14.709 1.00 93.12 78 ALA A C 1
ATOM 627 O O . ALA A 1 78 ? 2.765 -0.510 -15.472 1.00 93.12 78 ALA A O 1
ATOM 628 N N . LEU A 1 79 ? 0.916 0.745 -15.082 1.00 92.25 79 LEU A N 1
ATOM 629 C CA . LEU A 1 79 ? 0.331 0.665 -16.419 1.00 92.25 79 LEU A CA 1
ATOM 630 C C . LEU A 1 79 ? 0.974 1.650 -17.408 1.00 92.25 79 LEU A C 1
ATOM 632 O O . LEU A 1 79 ? 0.992 1.383 -18.611 1.00 92.25 79 LEU A O 1
ATOM 636 N N . LYS A 1 80 ? 1.571 2.752 -16.930 1.00 93.56 80 LYS A N 1
ATOM 637 C CA . LYS A 1 80 ? 2.271 3.721 -17.791 1.00 93.56 80 LYS A CA 1
ATOM 638 C C . LYS A 1 80 ? 3.436 3.080 -18.561 1.00 93.56 80 LYS A C 1
ATOM 640 O O . LYS A 1 80 ? 4.138 2.173 -18.099 1.00 93.56 80 LYS A O 1
ATOM 645 N N . GLY A 1 81 ? 3.709 3.612 -19.755 1.00 90.94 81 GLY A N 1
ATOM 646 C CA . GLY A 1 81 ? 4.874 3.236 -20.564 1.00 90.94 81 GLY A CA 1
ATOM 647 C C . GLY A 1 81 ? 6.194 3.537 -19.846 1.00 90.94 81 GLY A C 1
ATOM 648 O O . GLY A 1 81 ? 6.997 2.625 -19.623 1.00 90.94 81 GLY A O 1
ATOM 649 N N . ARG A 1 82 ? 6.365 4.795 -19.420 1.00 93.19 82 ARG A N 1
ATOM 650 C CA . ARG A 1 82 ? 7.514 5.320 -18.667 1.00 93.19 82 ARG A CA 1
ATOM 651 C C . ARG A 1 82 ? 7.045 5.847 -17.308 1.00 93.19 82 ARG A C 1
ATOM 653 O O . ARG A 1 82 ? 5.965 6.419 -17.206 1.00 93.19 82 ARG A O 1
ATOM 660 N N . VAL A 1 83 ? 7.873 5.658 -16.282 1.00 95.50 83 VAL A N 1
ATOM 661 C CA . VAL A 1 83 ? 7.557 6.011 -14.891 1.00 95.50 83 VAL A CA 1
ATOM 662 C C . VAL A 1 83 ? 8.578 7.013 -14.364 1.00 95.50 83 VAL A C 1
ATOM 664 O O . VAL A 1 83 ? 9.787 6.750 -14.404 1.00 95.50 83 VAL A O 1
ATOM 667 N N . SER A 1 84 ? 8.092 8.148 -13.856 1.00 95.06 84 SER A N 1
ATOM 668 C CA . SER A 1 84 ? 8.928 9.141 -13.183 1.00 95.06 84 SER A CA 1
ATOM 669 C C . SER A 1 84 ? 9.451 8.596 -11.856 1.00 95.06 84 SER A C 1
ATOM 671 O O . SER A 1 84 ? 8.715 7.968 -11.094 1.00 95.06 84 SER A O 1
ATOM 673 N N . HIS A 1 85 ? 10.726 8.863 -11.565 1.00 93.06 85 HIS A N 1
ATOM 674 C CA . HIS A 1 85 ? 11.327 8.492 -10.286 1.00 93.06 85 HIS A CA 1
ATOM 675 C C . HIS A 1 85 ? 10.593 9.156 -9.116 1.00 93.06 85 HIS A C 1
ATOM 677 O O . HIS A 1 85 ? 10.253 8.485 -8.144 1.00 93.06 85 HIS A O 1
ATOM 683 N N . HIS A 1 86 ? 10.308 10.455 -9.250 1.00 95.25 86 HIS A N 1
ATOM 684 C CA . HIS A 1 86 ? 9.654 11.244 -8.213 1.00 95.25 86 HIS A CA 1
ATOM 685 C C . HIS A 1 86 ? 8.245 10.722 -7.907 1.00 95.25 86 HIS A C 1
ATOM 687 O O . HIS A 1 86 ? 7.929 10.488 -6.746 1.00 95.25 86 HIS A O 1
ATOM 693 N N . GLU A 1 87 ? 7.421 10.473 -8.934 1.00 93.94 87 GLU A N 1
ATOM 694 C CA . GLU A 1 87 ? 6.064 9.937 -8.741 1.00 93.94 87 GLU A CA 1
ATOM 695 C C . GLU A 1 87 ? 6.098 8.564 -8.052 1.00 93.94 87 GLU A C 1
ATOM 697 O O . GLU A 1 87 ? 5.396 8.346 -7.067 1.00 93.94 87 GLU A O 1
ATOM 702 N N . ALA A 1 88 ? 6.943 7.644 -8.537 1.00 94.31 88 ALA A N 1
ATOM 703 C CA . ALA A 1 88 ? 7.058 6.306 -7.962 1.00 94.31 88 ALA A CA 1
ATOM 704 C C . ALA A 1 88 ? 7.498 6.352 -6.494 1.00 94.31 88 ALA A C 1
ATOM 706 O O . ALA A 1 88 ? 6.902 5.688 -5.647 1.00 94.31 88 ALA A O 1
ATOM 707 N N . HIS A 1 89 ? 8.523 7.152 -6.188 1.00 95.56 89 HIS A N 1
ATOM 708 C CA . HIS A 1 89 ? 9.014 7.307 -4.825 1.00 95.56 89 HIS A CA 1
ATOM 709 C C . HIS A 1 89 ? 7.956 7.934 -3.911 1.00 95.56 89 HIS A C 1
ATOM 711 O O . HIS A 1 89 ? 7.727 7.434 -2.811 1.00 95.56 89 HIS A O 1
ATOM 717 N N . TYR A 1 90 ? 7.277 8.985 -4.381 1.00 97.06 90 TYR A N 1
ATOM 718 C CA . TYR A 1 90 ? 6.238 9.678 -3.629 1.00 97.06 90 TYR A CA 1
ATOM 719 C C . TYR A 1 90 ? 5.101 8.734 -3.225 1.00 97.06 90 TYR A C 1
ATOM 721 O O . TYR A 1 90 ? 4.794 8.638 -2.040 1.00 97.06 90 TYR A O 1
ATOM 729 N N . TYR A 1 91 ? 4.509 7.994 -4.169 1.00 97.19 91 TYR A N 1
ATOM 730 C CA . TYR A 1 91 ? 3.367 7.130 -3.851 1.00 97.19 91 TYR A CA 1
ATOM 731 C C . TYR A 1 91 ? 3.742 5.962 -2.940 1.00 97.19 91 TYR A C 1
ATOM 733 O O . TYR A 1 91 ? 2.994 5.659 -2.015 1.00 97.19 91 TYR A O 1
ATOM 741 N N . VAL A 1 92 ? 4.919 5.355 -3.126 1.00 97.00 92 VAL A N 1
ATOM 742 C CA . VAL A 1 92 ? 5.413 4.326 -2.194 1.00 97.00 92 VAL A CA 1
ATOM 743 C C . VAL A 1 92 ? 5.570 4.908 -0.786 1.00 97.00 92 VAL A C 1
ATOM 745 O O . VAL A 1 92 ? 5.102 4.303 0.174 1.00 97.00 92 VAL A O 1
ATOM 748 N N . LYS A 1 93 ? 6.151 6.108 -0.659 1.00 97.44 93 LYS A N 1
ATOM 749 C CA . LYS A 1 93 ? 6.314 6.792 0.632 1.00 97.44 93 LYS A CA 1
ATOM 750 C C . LYS A 1 93 ? 4.989 7.167 1.292 1.00 97.44 93 LYS A C 1
ATOM 752 O O . LYS A 1 93 ? 4.897 7.090 2.513 1.00 97.44 93 LYS A O 1
ATOM 757 N N . GLN A 1 94 ? 3.972 7.566 0.529 1.00 97.31 94 GLN A N 1
ATOM 758 C CA . GLN A 1 94 ? 2.650 7.847 1.100 1.00 97.31 94 GLN A CA 1
ATOM 759 C C . GLN A 1 94 ? 1.984 6.575 1.622 1.00 97.31 94 GLN A C 1
ATOM 761 O O . GLN A 1 94 ? 1.494 6.581 2.744 1.00 97.31 94 GLN A O 1
ATOM 766 N N . ILE A 1 95 ? 2.054 5.463 0.885 1.00 97.25 95 ILE A N 1
ATOM 767 C CA . ILE A 1 95 ? 1.495 4.188 1.359 1.00 97.25 95 ILE A CA 1
ATOM 768 C C . ILE A 1 95 ? 2.232 3.709 2.621 1.00 97.25 95 ILE A C 1
ATOM 770 O O . ILE A 1 95 ? 1.594 3.236 3.556 1.00 97.25 95 ILE A O 1
ATOM 774 N N . GLU A 1 96 ? 3.559 3.876 2.698 1.00 97.31 96 GLU A N 1
ATOM 775 C CA . GLU A 1 96 ? 4.322 3.605 3.930 1.00 97.31 96 GLU A CA 1
ATOM 776 C C . GLU A 1 96 ? 3.812 4.432 5.123 1.00 97.31 96 GLU A C 1
ATOM 778 O O . GLU A 1 96 ? 3.672 3.902 6.224 1.00 97.31 96 GLU A O 1
ATOM 783 N N . ARG A 1 97 ? 3.505 5.718 4.912 1.00 96.94 97 ARG A N 1
ATOM 784 C CA . ARG A 1 97 ? 2.953 6.594 5.958 1.00 96.94 97 ARG A CA 1
ATOM 785 C C . ARG A 1 97 ? 1.544 6.190 6.372 1.00 96.94 97 ARG A C 1
ATOM 787 O O . ARG A 1 97 ? 1.237 6.232 7.557 1.00 96.94 97 ARG A O 1
ATOM 794 N N . GLU A 1 98 ? 0.703 5.791 5.424 1.00 96.38 98 GLU A N 1
ATOM 795 C CA . GLU A 1 98 ? -0.648 5.305 5.718 1.00 96.38 98 GLU A CA 1
ATOM 796 C C . GLU A 1 98 ? -0.610 4.029 6.561 1.00 96.38 98 GLU A C 1
ATOM 798 O O . GLU A 1 98 ? -1.339 3.937 7.543 1.00 96.38 98 GLU A O 1
ATOM 803 N N . ILE A 1 99 ? 0.292 3.091 6.243 1.00 97.44 99 ILE A N 1
ATOM 804 C CA . ILE A 1 99 ? 0.515 1.890 7.063 1.00 97.44 99 ILE A CA 1
ATOM 805 C C . ILE A 1 99 ? 0.950 2.288 8.476 1.00 97.44 99 ILE A C 1
ATOM 807 O O . ILE A 1 99 ? 0.370 1.809 9.443 1.00 97.44 99 ILE A O 1
ATOM 811 N N . ALA A 1 100 ? 1.915 3.203 8.611 1.00 97.19 100 ALA A N 1
ATOM 812 C CA . ALA A 1 100 ? 2.362 3.669 9.924 1.00 97.19 100 ALA A CA 1
ATOM 813 C C . ALA A 1 100 ? 1.233 4.354 10.718 1.00 97.19 100 ALA A C 1
ATOM 815 O O . ALA A 1 100 ? 1.126 4.176 11.929 1.00 97.19 100 ALA A O 1
ATOM 816 N N . SER A 1 101 ? 0.363 5.112 10.043 1.00 95.88 101 SER A N 1
ATOM 817 C CA . SER A 1 101 ? -0.812 5.725 10.667 1.00 95.88 101 SER A CA 1
ATOM 818 C C . SER A 1 101 ? -1.835 4.680 11.114 1.00 95.88 101 SER A C 1
ATOM 820 O O . SER A 1 101 ? -2.410 4.826 12.191 1.00 95.88 101 SER A O 1
ATOM 822 N N . ALA A 1 102 ? -2.068 3.641 10.310 1.00 96.12 102 ALA A N 1
ATOM 823 C CA . ALA A 1 102 ? -2.936 2.530 10.675 1.00 96.12 102 ALA A CA 1
ATOM 824 C C . ALA A 1 102 ? -2.361 1.756 11.871 1.00 96.12 102 ALA A C 1
ATOM 826 O O . ALA A 1 102 ? -3.087 1.470 12.816 1.00 96.12 102 ALA A O 1
ATOM 827 N N . ASP A 1 103 ? -1.053 1.492 11.883 1.00 96.19 103 ASP A N 1
ATOM 828 C CA . ASP A 1 103 ? -0.364 0.832 12.996 1.00 96.19 103 ASP A CA 1
ATOM 829 C C . ASP A 1 103 ? -0.466 1.644 14.297 1.00 96.19 103 ASP A C 1
ATOM 831 O O . ASP A 1 103 ? -0.747 1.081 15.354 1.00 96.19 103 ASP A O 1
ATOM 835 N N . ALA A 1 104 ? -0.304 2.970 14.227 1.00 96.62 104 ALA A N 1
ATOM 836 C CA . ALA A 1 104 ? -0.475 3.852 15.380 1.00 96.62 104 ALA A CA 1
ATOM 837 C C . ALA A 1 104 ? -1.920 3.841 15.909 1.00 96.62 104 ALA A C 1
ATOM 839 O O . ALA A 1 104 ? -2.137 3.802 17.120 1.00 96.62 104 ALA A O 1
ATOM 840 N N . PHE A 1 105 ? -2.911 3.829 15.012 1.00 96.00 105 PHE A N 1
ATOM 841 C CA . PHE A 1 105 ? -4.317 3.696 15.390 1.00 96.00 105 PHE A CA 1
ATOM 842 C C . PHE A 1 105 ? -4.600 2.343 16.056 1.00 96.00 105 PHE A C 1
ATOM 844 O O . PHE A 1 105 ? -5.202 2.310 17.125 1.00 96.00 105 PHE A O 1
ATOM 851 N N . ILE A 1 106 ? -4.112 1.240 15.482 1.00 95.31 106 ILE A N 1
ATOM 852 C CA . ILE A 1 106 ? -4.233 -0.104 16.066 1.00 95.31 106 ILE A CA 1
ATOM 853 C C . ILE A 1 106 ? -3.648 -0.119 17.481 1.00 95.31 106 ILE A C 1
ATOM 855 O O . ILE A 1 106 ? -4.319 -0.557 18.413 1.00 95.31 106 ILE A O 1
ATOM 859 N N . ALA A 1 107 ? -2.434 0.412 17.653 1.00 95.25 107 ALA A N 1
ATOM 860 C CA . ALA A 1 107 ? -1.775 0.481 18.952 1.00 95.25 107 ALA A CA 1
ATOM 861 C C . ALA A 1 107 ? -2.610 1.261 19.982 1.00 95.25 107 ALA A C 1
ATOM 863 O O . ALA A 1 107 ? -2.704 0.838 21.130 1.00 95.25 107 ALA A O 1
ATOM 864 N N . SER A 1 108 ? -3.272 2.348 19.565 1.00 94.94 108 SER A N 1
ATOM 865 C CA . SER A 1 108 ? -4.133 3.161 20.439 1.00 94.94 108 SER A CA 1
ATOM 866 C C . SER A 1 108 ? -5.389 2.444 20.948 1.00 94.94 108 SER A C 1
ATOM 868 O O . SER A 1 108 ? -5.985 2.903 21.915 1.00 94.94 108 SER A O 1
ATOM 870 N N . LEU A 1 109 ? -5.790 1.334 20.318 1.00 90.38 109 LEU A N 1
ATOM 871 C CA . LEU A 1 109 ? -6.949 0.528 20.722 1.00 90.38 109 LEU A CA 1
ATOM 872 C C . LEU A 1 109 ? -6.576 -0.653 21.628 1.00 90.38 109 LEU A C 1
ATOM 874 O O . LEU A 1 109 ? -7.457 -1.290 22.199 1.00 90.38 109 LEU A O 1
ATOM 878 N N . THR A 1 110 ? -5.287 -0.987 21.700 1.00 76.44 110 THR A N 1
ATOM 879 C CA . THR A 1 110 ? -4.761 -2.125 22.473 1.00 76.44 110 THR A CA 1
ATOM 880 C C . THR A 1 110 ? -4.134 -1.724 23.811 1.00 76.44 110 THR A C 1
ATOM 882 O O . THR A 1 110 ? -3.650 -2.599 24.528 1.00 76.44 110 THR A O 1
ATOM 885 N N . VAL A 1 111 ? -4.119 -0.423 24.119 1.00 56.44 111 VAL A N 1
ATOM 886 C CA . VAL A 1 111 ? -3.752 0.151 25.427 1.00 56.44 111 VAL A CA 1
ATOM 887 C C . VAL A 1 111 ? -5.010 0.284 26.273 1.00 56.44 111 VAL A C 1
ATOM 889 O O . VAL A 1 111 ? -4.947 -0.102 27.459 1.00 56.44 111 VAL A O 1
#